Protein AF-A0A9D4YPZ6-F1 (afdb_monomer)

pLDDT: mean 84.78, std 9.07, range [44.06, 93.25]

InterPro domains:
  IPR003121 SWIB/MDM2 domain [PF02201] (1-56)
  IPR003121 SWIB/MDM2 domain [PS51925] (1-58)
  IPR019835 SWIB domain [SM00151] (1-58)
  IPR036885 SWIB/MDM2 domain superfamily [G3DSA:1.10.245.10] (1-60)
  IPR036885 SWIB/MDM2 domain superfamily [SSF47592] (1-58)

Organism: Rhipicephalus sanguineus (NCBI:txid34632)

Sequence (60 aa):
MARSAVVKKMWSIVRERNLFDPSNKQFAICDPQLMKVFGHKRVRMFGMMKYLKNHIKDIK

Secondary structure (DSSP, 8-state):
--HHHHHHHHHHHHHHTT-B-SS-TTEEEPPHHHHHHHSSSEEESTTTHHHHTTT-----

Structure (mmCIF, N/CA/C/O backbone):
data_AF-A0A9D4YPZ6-F1
#
_entry.id   AF-A0A9D4YPZ6-F1
#
loop_
_atom_site.group_PDB
_atom_site.id
_atom_site.type_symbol
_atom_site.label_atom_id
_atom_site.label_alt_id
_atom_site.label_comp_id
_atom_site.label_asym_id
_atom_site.label_entity_id
_atom_site.label_seq_id
_atom_site.pdbx_PDB_ins_code
_atom_site.Cartn_x
_atom_site.Cartn_y
_atom_site.Cartn_z
_atom_site.occupancy
_atom_site.B_iso_or_equiv
_atom_site.auth_seq_id
_atom_site.auth_comp_id
_atom_site.auth_asym_id
_atom_site.auth_atom_id
_atom_site.pdbx_PDB_model_num
ATOM 1 N N . MET A 1 1 ? 4.628 -1.578 -17.159 1.00 65.75 1 MET A N 1
ATOM 2 C CA . MET A 1 1 ? 4.437 -0.435 -16.214 1.00 65.75 1 MET A CA 1
ATOM 3 C C . MET A 1 1 ? 5.607 -0.440 -15.242 1.00 65.75 1 MET A C 1
ATOM 5 O O . MET A 1 1 ? 5.897 -1.494 -14.691 1.00 65.75 1 MET A O 1
ATOM 9 N N . ALA A 1 2 ? 6.302 0.687 -15.049 1.00 82.00 2 ALA A N 1
ATOM 10 C CA . ALA A 1 2 ? 7.484 0.720 -14.184 1.00 82.00 2 ALA A CA 1
ATOM 11 C C . ALA A 1 2 ? 7.143 0.312 -12.740 1.00 82.00 2 ALA A C 1
ATOM 13 O O . ALA A 1 2 ? 6.095 0.691 -12.212 1.00 82.00 2 ALA A O 1
ATOM 14 N N . ARG A 1 3 ? 8.052 -0.416 -12.077 1.00 80.06 3 ARG A N 1
ATOM 15 C CA . ARG A 1 3 ? 7.888 -0.870 -10.680 1.00 80.06 3 ARG A CA 1
ATOM 16 C C . ARG A 1 3 ? 7.514 0.279 -9.733 1.00 80.06 3 ARG A C 1
ATOM 18 O O . ARG A 1 3 ? 6.640 0.124 -8.888 1.00 80.06 3 ARG A O 1
ATOM 25 N N . SER A 1 4 ? 8.116 1.450 -9.926 1.00 83.62 4 SER A N 1
ATOM 26 C CA . SER A 1 4 ? 7.832 2.672 -9.163 1.00 83.62 4 SER A CA 1
ATOM 27 C C . SER A 1 4 ? 6.411 3.212 -9.377 1.00 83.62 4 SER A C 1
ATOM 29 O O . SER A 1 4 ? 5.782 3.680 -8.429 1.00 83.62 4 SER A O 1
ATOM 31 N N . ALA A 1 5 ? 5.876 3.116 -10.597 1.00 87.06 5 ALA A N 1
ATOM 32 C CA . ALA A 1 5 ? 4.512 3.537 -10.910 1.00 87.06 5 ALA A CA 1
ATOM 33 C C . ALA A 1 5 ? 3.472 2.619 -10.249 1.00 87.06 5 ALA A C 1
ATOM 35 O O . ALA A 1 5 ? 2.476 3.109 -9.718 1.00 87.06 5 ALA A O 1
ATOM 36 N N . VAL A 1 6 ? 3.739 1.307 -10.200 1.00 86.31 6 VAL A N 1
ATOM 37 C CA . VAL A 1 6 ? 2.881 0.338 -9.496 1.00 86.31 6 VAL A CA 1
ATOM 38 C C . VAL A 1 6 ? 2.807 0.665 -8.005 1.00 86.31 6 VAL A C 1
ATOM 40 O O . VAL A 1 6 ? 1.711 0.738 -7.456 1.00 86.31 6 VAL A O 1
ATOM 43 N N . VAL A 1 7 ? 3.949 0.944 -7.364 1.00 85.62 7 VAL A N 1
ATOM 44 C CA . VAL A 1 7 ? 3.997 1.352 -5.949 1.00 85.62 7 VAL A CA 1
ATOM 45 C C . VAL A 1 7 ? 3.142 2.592 -5.711 1.00 85.62 7 VAL A C 1
ATOM 47 O O . VAL A 1 7 ? 2.273 2.564 -4.843 1.00 85.62 7 VAL A O 1
ATOM 50 N N . LYS A 1 8 ? 3.341 3.663 -6.494 1.00 88.88 8 LYS A N 1
ATOM 51 C CA . LYS A 1 8 ? 2.560 4.905 -6.353 1.00 88.88 8 LYS A CA 1
ATOM 52 C C . LYS A 1 8 ? 1.059 4.653 -6.489 1.00 88.88 8 LYS A C 1
ATOM 54 O O . LYS A 1 8 ? 0.282 5.147 -5.676 1.00 88.88 8 LYS A O 1
ATOM 59 N N . LYS A 1 9 ? 0.657 3.850 -7.477 1.00 89.44 9 LYS A N 1
ATOM 60 C CA . LYS A 1 9 ? -0.753 3.529 -7.710 1.00 89.44 9 LYS A CA 1
ATOM 61 C C . LYS A 1 9 ? -1.348 2.713 -6.562 1.00 89.44 9 LYS A C 1
ATOM 63 O O . LYS A 1 9 ? -2.452 3.012 -6.125 1.00 89.44 9 LYS A O 1
ATOM 68 N N . MET A 1 10 ? -0.592 1.763 -6.010 1.00 88.44 10 MET A N 1
ATOM 69 C CA . MET A 1 10 ? -1.026 0.982 -4.850 1.00 88.44 10 MET A CA 1
ATOM 70 C C . MET A 1 10 ? -1.208 1.854 -3.607 1.00 88.44 10 MET A C 1
ATOM 72 O O . MET A 1 10 ? -2.201 1.718 -2.902 1.00 88.44 10 MET A O 1
ATOM 76 N N . TRP A 1 11 ? -0.295 2.801 -3.374 1.00 88.62 11 TRP A N 1
ATOM 77 C CA . TRP A 1 11 ? -0.441 3.795 -2.310 1.00 88.62 11 TRP A CA 1
ATOM 78 C C . TRP A 1 11 ? -1.693 4.663 -2.482 1.00 88.62 11 TRP A C 1
ATOM 80 O O . TRP A 1 11 ? -2.365 4.929 -1.488 1.00 88.62 11 TRP A O 1
ATOM 90 N N . SER A 1 12 ? -2.025 5.070 -3.714 1.00 92.19 12 SER A N 1
ATOM 91 C CA . SER A 1 12 ? -3.267 5.808 -3.999 1.00 92.19 12 SER A CA 1
ATOM 92 C C . SER A 1 12 ? -4.492 4.972 -3.649 1.00 92.19 12 SER A C 1
ATOM 94 O O . SER A 1 12 ? -5.316 5.417 -2.864 1.00 92.19 12 SER A O 1
ATOM 96 N N . ILE A 1 13 ? -4.551 3.722 -4.123 1.00 91.06 13 ILE A N 1
ATOM 97 C CA . ILE A 1 13 ? -5.673 2.805 -3.869 1.00 91.06 13 ILE A CA 1
ATOM 98 C C . ILE A 1 13 ? -5.872 2.575 -2.368 1.00 91.06 13 ILE A C 1
ATOM 100 O O . ILE A 1 13 ? -6.989 2.672 -1.869 1.00 91.06 13 ILE A O 1
ATOM 104 N N . VAL A 1 14 ? -4.791 2.286 -1.636 1.00 89.88 14 VAL A N 1
ATOM 105 C CA . VAL A 1 14 ? -4.852 2.043 -0.186 1.00 89.88 14 VAL A CA 1
ATOM 106 C C . VAL A 1 14 ? -5.321 3.294 0.559 1.00 89.88 14 VAL A C 1
ATOM 108 O O . VAL A 1 14 ? -6.084 3.177 1.513 1.00 89.88 14 VAL A O 1
ATOM 111 N N . ARG A 1 15 ? -4.914 4.491 0.118 1.00 89.94 15 ARG A N 1
ATOM 112 C CA . ARG A 1 15 ? -5.345 5.760 0.719 1.00 89.94 15 ARG A CA 1
ATOM 113 C C . ARG A 1 15 ? -6.797 6.099 0.390 1.00 89.94 15 ARG A C 1
ATOM 115 O O . ARG A 1 15 ? -7.553 6.397 1.303 1.00 89.94 15 ARG A O 1
ATOM 122 N N . GLU A 1 16 ? -7.189 6.024 -0.877 1.00 93.25 16 GLU A N 1
ATOM 123 C CA . GLU A 1 16 ? -8.557 6.292 -1.344 1.00 93.25 16 GLU A CA 1
ATOM 124 C C . GLU A 1 16 ? -9.576 5.377 -0.660 1.00 93.25 16 GLU A C 1
ATOM 126 O O . GLU A 1 16 ? -10.675 5.804 -0.323 1.00 93.25 16 GLU A O 1
ATOM 131 N N . ARG A 1 17 ? -9.189 4.124 -0.404 1.00 91.12 17 ARG A N 1
ATOM 132 C CA . ARG A 1 17 ? -10.033 3.125 0.261 1.00 91.12 17 ARG A CA 1
ATOM 133 C C . ARG A 1 17 ? -9.842 3.067 1.782 1.00 91.12 17 ARG A C 1
ATOM 135 O O . ARG A 1 17 ? -10.433 2.203 2.418 1.00 91.12 17 ARG A O 1
ATOM 142 N N . ASN A 1 18 ? -9.016 3.946 2.361 1.00 90.31 18 ASN A N 1
ATOM 143 C CA . ASN A 1 18 ? -8.655 3.965 3.788 1.00 90.31 18 ASN A CA 1
ATOM 144 C C . ASN A 1 18 ? -8.265 2.587 4.353 1.00 90.31 18 ASN A C 1
ATOM 146 O O . ASN A 1 18 ? -8.622 2.216 5.466 1.00 90.31 18 ASN A O 1
ATOM 150 N N . LEU A 1 19 ? -7.485 1.832 3.583 1.00 90.56 19 LEU A N 1
ATOM 151 C CA . LEU A 1 19 ? -7.061 0.473 3.919 1.00 90.56 19 LEU A CA 1
ATOM 152 C C . LEU A 1 19 ? -5.829 0.436 4.829 1.00 90.56 19 LEU A C 1
ATOM 154 O O . LEU A 1 19 ? -5.282 -0.635 5.077 1.00 90.56 19 LEU A O 1
ATOM 158 N N . PHE A 1 20 ? -5.351 1.580 5.320 1.00 90.69 20 PHE A N 1
ATOM 159 C CA . PHE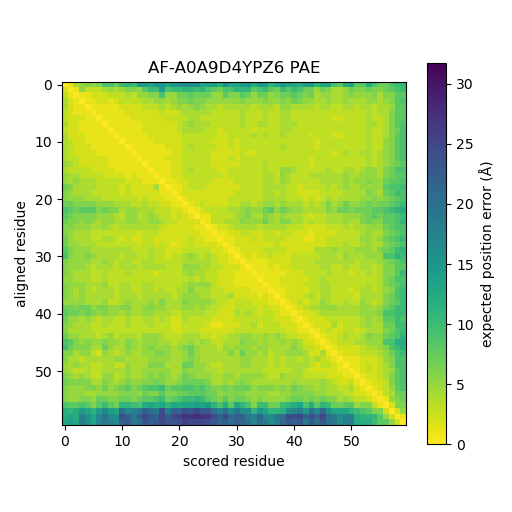 A 1 20 ? -4.286 1.589 6.317 1.00 90.69 20 PHE A CA 1
ATOM 160 C C . PHE A 1 20 ? -4.783 1.004 7.628 1.00 90.69 20 PHE A C 1
ATOM 162 O O . PHE A 1 20 ? -5.876 1.305 8.097 1.00 90.69 20 PHE A O 1
ATOM 169 N N . ASP A 1 21 ? -3.934 0.194 8.238 1.00 89.69 21 ASP A N 1
ATOM 170 C CA . ASP A 1 21 ? -4.178 -0.315 9.572 1.00 89.69 21 ASP A CA 1
ATOM 171 C C . ASP A 1 21 ? -4.149 0.868 10.571 1.00 89.69 21 ASP A C 1
ATOM 173 O O . ASP A 1 21 ? -3.137 1.580 10.654 1.00 89.69 21 ASP A O 1
ATOM 177 N N . PRO A 1 22 ? -5.252 1.116 11.307 1.00 88.50 22 PRO A N 1
ATOM 178 C CA . PRO A 1 22 ? -5.368 2.254 12.217 1.00 88.50 22 PRO A CA 1
ATOM 179 C C . PRO A 1 22 ? -4.421 2.141 13.417 1.00 88.50 22 PRO A C 1
ATOM 181 O O . PRO A 1 22 ? -4.003 3.160 13.963 1.00 88.50 22 PRO A O 1
ATOM 184 N N . SER A 1 23 ? -4.040 0.920 13.800 1.00 90.44 23 SER A N 1
ATOM 185 C CA . SER A 1 23 ? -3.081 0.659 14.873 1.00 90.44 23 SER A CA 1
ATOM 186 C C . SER A 1 23 ? -1.639 0.746 14.376 1.00 90.44 23 SER A C 1
ATOM 188 O O . SER A 1 23 ? -0.742 1.107 15.135 1.00 90.44 23 SER A O 1
ATOM 190 N N . ASN A 1 24 ? -1.387 0.421 13.104 1.00 88.38 24 ASN A N 1
ATOM 191 C CA . ASN A 1 24 ? -0.049 0.491 12.527 1.00 88.38 24 ASN A CA 1
ATOM 192 C C . ASN A 1 24 ? -0.060 0.862 11.039 1.00 88.38 24 ASN A C 1
ATOM 1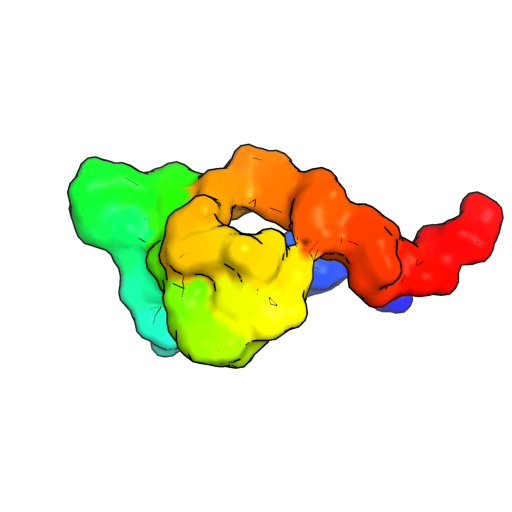94 O O . ASN A 1 24 ? -0.054 -0.006 10.167 1.00 88.38 24 ASN A O 1
ATOM 198 N N . LYS A 1 25 ? 0.084 2.161 10.753 1.00 84.19 25 LYS A N 1
ATOM 199 C CA . LYS A 1 25 ? 0.094 2.746 9.397 1.00 84.19 25 LYS A CA 1
ATOM 200 C C . LYS A 1 25 ? 1.181 2.206 8.450 1.00 84.19 25 LYS A C 1
ATOM 202 O O . LYS A 1 25 ? 1.199 2.565 7.275 1.00 84.19 25 LYS A O 1
ATOM 207 N N . GLN A 1 26 ? 2.098 1.355 8.920 1.00 89.31 26 GLN A N 1
ATOM 208 C CA . GLN A 1 26 ? 3.040 0.633 8.052 1.00 89.31 26 GLN A CA 1
ATOM 209 C C . GLN A 1 26 ? 2.383 -0.530 7.295 1.00 89.31 26 GLN A C 1
ATOM 211 O O . GLN A 1 26 ? 2.933 -1.010 6.295 1.00 89.31 26 GLN A O 1
ATOM 216 N N . PHE A 1 27 ? 1.237 -1.007 7.779 1.00 90.69 27 PHE A N 1
ATOM 217 C CA . PHE A 1 27 ? 0.490 -2.109 7.198 1.00 90.69 27 PHE A CA 1
ATOM 218 C C . PHE A 1 27 ? -0.781 -1.603 6.522 1.00 90.69 27 P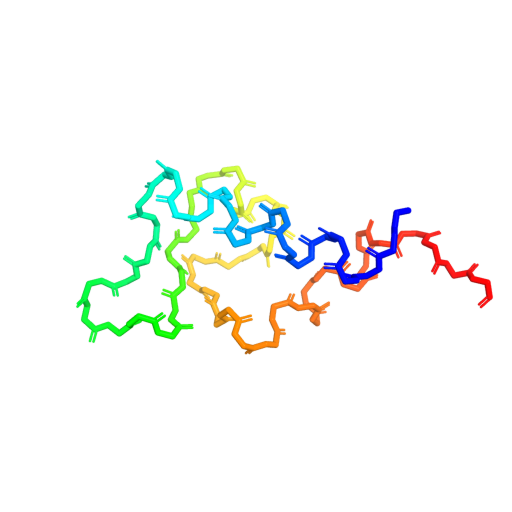HE A C 1
ATOM 220 O O . PHE A 1 27 ? -1.437 -0.676 6.992 1.00 90.69 27 PHE A O 1
ATOM 227 N N . ALA A 1 28 ? -1.121 -2.247 5.413 1.00 91.62 28 ALA A N 1
ATOM 228 C CA . ALA A 1 28 ? -2.413 -2.131 4.769 1.00 91.62 28 ALA A CA 1
ATOM 229 C C . ALA A 1 28 ? -3.209 -3.416 5.012 1.00 91.62 28 ALA A C 1
ATOM 231 O O . ALA A 1 28 ? -2.675 -4.526 4.894 1.00 91.62 28 ALA A O 1
ATOM 232 N N . ILE A 1 29 ? -4.477 -3.253 5.361 1.00 91.62 29 ILE A N 1
ATOM 233 C CA . ILE A 1 29 ? -5.472 -4.313 5.428 1.00 91.62 29 ILE A CA 1
ATOM 234 C C . ILE A 1 29 ? -5.984 -4.519 4.008 1.00 91.62 29 ILE A C 1
ATOM 236 O O . ILE A 1 29 ? -6.522 -3.608 3.384 1.00 91.62 29 ILE A O 1
ATOM 240 N N . CYS A 1 30 ? -5.770 -5.707 3.461 1.00 90.25 30 CYS A N 1
ATOM 241 C CA . CYS A 1 30 ? -6.186 -5.994 2.101 1.00 90.25 30 CYS A CA 1
ATOM 242 C C . CYS A 1 30 ? -7.682 -6.257 2.044 1.00 90.25 30 CYS A C 1
ATOM 244 O O . CYS A 1 30 ? -8.197 -7.150 2.714 1.00 90.25 30 CYS A O 1
ATOM 246 N N . ASP A 1 31 ? -8.354 -5.505 1.180 1.00 89.69 31 ASP A N 1
ATOM 247 C CA . ASP A 1 31 ? -9.715 -5.805 0.766 1.00 89.69 31 ASP A CA 1
ATOM 248 C C . ASP A 1 31 ? -9.754 -7.106 -0.076 1.00 89.69 31 ASP A C 1
ATOM 250 O O . ASP A 1 31 ? -8.706 -7.649 -0.450 1.00 89.69 31 ASP A O 1
ATOM 254 N N . PRO A 1 32 ? -10.942 -7.640 -0.412 1.00 90.06 32 PRO 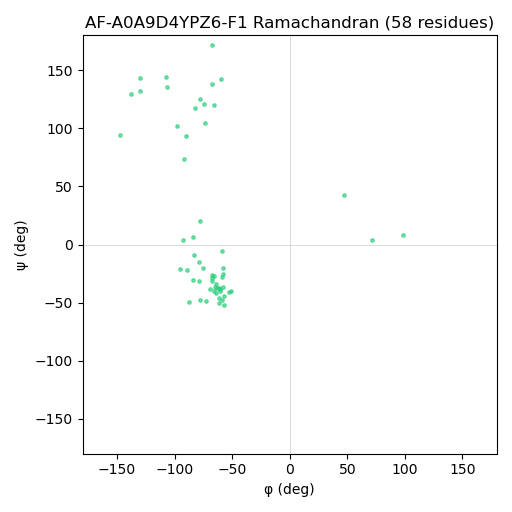A N 1
ATOM 255 C CA . PRO A 1 32 ? -11.053 -8.875 -1.190 1.00 90.06 32 PRO A CA 1
ATOM 256 C C . PRO A 1 32 ? -10.363 -8.816 -2.562 1.00 90.06 32 PRO A C 1
ATOM 258 O O . PRO A 1 32 ? -9.961 -9.849 -3.098 1.00 90.06 32 PRO A O 1
ATOM 261 N N . GLN A 1 33 ? -10.211 -7.622 -3.145 1.00 87.38 33 GLN A N 1
ATOM 262 C CA . GLN A 1 33 ? -9.541 -7.436 -4.432 1.00 87.38 33 GLN A CA 1
ATOM 263 C C . GLN A 1 33 ? -8.020 -7.502 -4.270 1.00 87.38 33 GLN A C 1
ATOM 265 O O . GLN A 1 33 ? -7.348 -8.240 -4.988 1.00 87.38 33 GLN A O 1
ATOM 270 N N . LEU A 1 34 ? -7.475 -6.791 -3.286 1.00 87.25 34 LEU A N 1
ATOM 271 C CA . LEU A 1 34 ? -6.065 -6.798 -2.930 1.00 87.25 34 LEU A CA 1
ATOM 272 C C . LEU A 1 34 ? -5.639 -8.150 -2.362 1.00 87.25 34 LEU A C 1
ATOM 274 O O . LEU A 1 34 ? -4.520 -8.574 -2.620 1.00 87.25 34 LEU A O 1
ATOM 278 N N . MET A 1 35 ? -6.521 -8.874 -1.671 1.00 89.44 35 MET A N 1
ATOM 279 C CA . MET A 1 35 ? -6.267 -10.252 -1.246 1.00 89.44 35 MET A CA 1
ATOM 280 C C . MET A 1 35 ? -6.031 -11.186 -2.434 1.00 89.44 35 MET A C 1
ATOM 282 O O . MET A 1 35 ? -5.159 -12.041 -2.345 1.00 89.44 35 MET A O 1
ATOM 286 N N . LYS A 1 36 ? -6.747 -11.023 -3.556 1.00 88.25 36 LYS A N 1
ATOM 287 C CA . LYS A 1 36 ? -6.495 -11.822 -4.772 1.00 88.25 36 LYS A CA 1
ATOM 288 C C . LYS A 1 36 ? -5.130 -11.529 -5.396 1.00 88.25 36 LYS A C 1
ATOM 290 O O . LYS A 1 36 ? -4.575 -12.388 -6.068 1.00 88.25 36 LYS A O 1
ATOM 295 N N . VAL A 1 37 ? -4.606 -10.322 -5.184 1.00 86.19 37 VAL A N 1
ATOM 296 C CA . VAL A 1 37 ? -3.309 -9.891 -5.719 1.00 86.19 37 VAL A CA 1
ATOM 297 C C . VAL A 1 37 ? -2.167 -10.274 -4.780 1.00 86.19 37 VAL A C 1
ATOM 299 O O . VAL A 1 37 ? -1.168 -10.829 -5.209 1.00 86.19 37 VAL A O 1
ATOM 302 N N . PHE A 1 38 ? -2.288 -9.964 -3.493 1.00 86.75 38 PHE A N 1
ATOM 303 C CA . PHE A 1 38 ? -1.226 -10.177 -2.515 1.00 86.75 38 PHE A CA 1
ATOM 304 C C . PHE A 1 38 ? -1.270 -11.551 -1.849 1.00 86.75 38 PHE A C 1
ATOM 306 O O . PHE A 1 38 ? -0.264 -11.967 -1.287 1.00 86.75 38 PHE A O 1
ATOM 313 N N . GLY A 1 39 ? -2.421 -12.227 -1.838 1.00 86.50 39 GLY A N 1
ATOM 314 C CA . GLY A 1 39 ? -2.622 -13.507 -1.147 1.00 86.50 39 GLY A CA 1
ATOM 315 C C . GLY A 1 39 ? -2.657 -13.408 0.382 1.00 86.50 39 G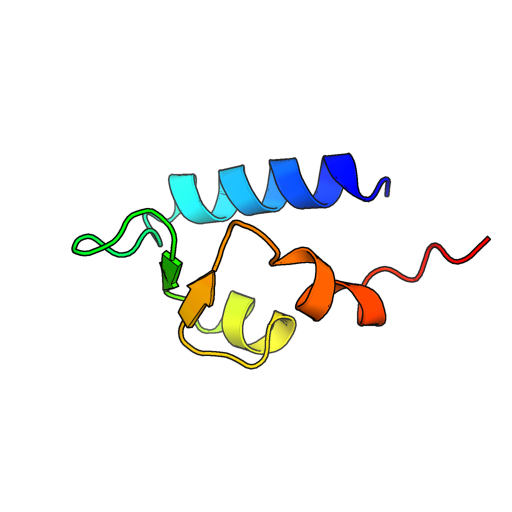LY A C 1
ATOM 316 O O . GLY A 1 39 ? -2.748 -14.425 1.065 1.00 86.50 39 GLY A O 1
ATOM 317 N N . HIS A 1 40 ? -2.594 -12.199 0.945 1.00 86.94 40 HIS A N 1
ATOM 318 C CA . HIS A 1 40 ? -2.497 -11.971 2.384 1.00 86.94 40 HIS A CA 1
ATOM 319 C C . HIS A 1 40 ? -3.537 -10.954 2.854 1.00 86.94 40 HIS A C 1
ATOM 321 O O . HIS A 1 40 ? -3.796 -9.962 2.180 1.00 86.94 40 HIS A O 1
ATOM 327 N N . LYS A 1 41 ? -4.096 -11.177 4.051 1.00 87.62 41 LYS A N 1
ATOM 328 C CA . LYS A 1 41 ? -5.052 -10.254 4.693 1.00 87.62 41 LYS A CA 1
ATOM 329 C C . LYS A 1 41 ? -4.415 -8.928 5.112 1.00 87.62 41 LYS A C 1
ATOM 331 O O . LYS A 1 41 ? -5.091 -7.909 5.181 1.00 87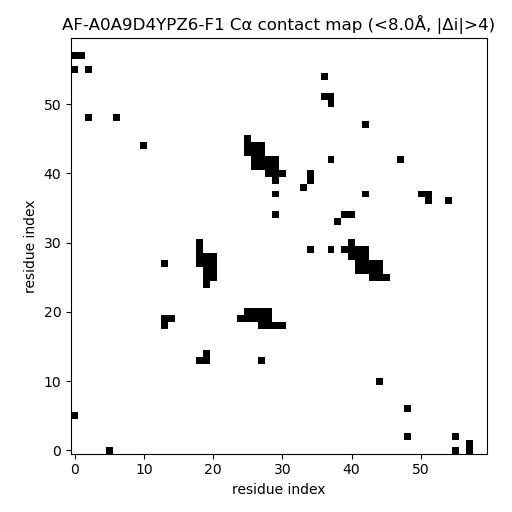.62 41 LYS A O 1
ATOM 336 N N . ARG A 1 42 ? -3.118 -8.944 5.417 1.00 89.44 42 ARG A N 1
ATOM 337 C CA . ARG A 1 42 ? -2.363 -7.783 5.887 1.00 89.44 42 ARG A CA 1
ATOM 338 C C . ARG A 1 42 ? -1.015 -7.759 5.199 1.00 89.44 42 ARG A C 1
ATOM 340 O O . ARG A 1 42 ? -0.294 -8.756 5.208 1.00 89.44 42 ARG A O 1
ATOM 347 N N . VAL A 1 43 ? -0.667 -6.617 4.623 1.00 90.38 43 VAL A N 1
ATOM 348 C CA . VAL A 1 43 ? 0.546 -6.473 3.822 1.00 90.38 43 VAL A CA 1
ATOM 349 C C . VAL A 1 43 ? 1.297 -5.251 4.301 1.00 90.38 43 VAL A C 1
ATOM 351 O O . VAL A 1 43 ? 0.726 -4.181 4.494 1.00 90.38 43 VAL A O 1
ATOM 354 N N . ARG A 1 44 ? 2.601 -5.403 4.519 1.00 90.00 44 ARG A N 1
ATOM 355 C CA . ARG A 1 44 ? 3.452 -4.262 4.839 1.00 90.00 44 ARG A CA 1
ATOM 356 C C . ARG A 1 44 ? 3.669 -3.451 3.566 1.00 90.00 44 ARG A C 1
ATOM 358 O O . ARG A 1 44 ? 4.203 -3.979 2.590 1.00 90.00 44 ARG A O 1
ATOM 365 N N . MET A 1 45 ? 3.281 -2.178 3.587 1.00 85.94 45 MET A N 1
ATOM 366 C CA . MET A 1 45 ? 3.435 -1.284 2.434 1.00 85.94 45 MET A CA 1
ATOM 367 C C . MET A 1 45 ? 4.910 -1.123 2.056 1.00 85.94 45 MET A C 1
ATOM 369 O O . MET A 1 45 ? 5.274 -1.135 0.878 1.00 85.94 45 MET A O 1
ATOM 373 N N . PHE A 1 46 ? 5.777 -1.066 3.070 1.00 82.38 46 PHE A N 1
ATOM 374 C CA . PHE A 1 46 ? 7.220 -1.136 2.892 1.00 82.38 46 PHE A CA 1
ATOM 375 C C . PHE A 1 46 ? 7.630 -2.577 2.555 1.00 82.38 46 PHE A C 1
ATOM 377 O O . PHE A 1 46 ? 7.620 -3.462 3.412 1.00 82.38 46 PHE A O 1
ATOM 384 N N . GLY A 1 47 ? 7.943 -2.817 1.281 1.00 82.75 47 GLY A N 1
ATOM 385 C CA . GLY A 1 47 ? 8.298 -4.141 0.765 1.00 82.75 47 GLY A CA 1
ATOM 386 C C . GLY A 1 47 ? 7.161 -4.901 0.074 1.00 82.75 47 GLY A C 1
ATOM 387 O O . GLY A 1 47 ? 7.372 -6.052 -0.300 1.00 82.75 47 GLY A O 1
ATOM 388 N N . MET A 1 48 ? 5.994 -4.285 -0.173 1.00 85.81 48 MET A N 1
ATOM 389 C CA . MET A 1 48 ? 4.874 -4.948 -0.871 1.00 85.81 48 MET A CA 1
ATOM 390 C C . MET A 1 48 ? 5.229 -5.463 -2.280 1.00 85.81 48 MET A C 1
ATOM 392 O O . MET A 1 48 ? 4.592 -6.376 -2.800 1.00 85.81 48 MET A O 1
ATOM 396 N N . MET A 1 49 ? 6.294 -4.921 -2.880 1.00 84.00 49 MET A N 1
ATOM 397 C CA . MET A 1 49 ? 6.816 -5.339 -4.183 1.00 84.00 49 MET A CA 1
ATOM 398 C C . MET A 1 49 ? 7.220 -6.811 -4.240 1.00 84.00 49 MET A C 1
ATOM 400 O O . MET A 1 49 ? 7.144 -7.405 -5.311 1.00 84.00 49 MET A O 1
ATOM 404 N N . LYS A 1 50 ? 7.609 -7.422 -3.112 1.00 83.62 50 LYS A N 1
ATOM 405 C CA . LYS A 1 50 ? 7.970 -8.847 -3.082 1.00 83.62 50 LYS A CA 1
ATOM 406 C C . LYS A 1 50 ? 6.786 -9.752 -3.433 1.00 83.62 50 LYS A C 1
ATOM 408 O O . LYS A 1 50 ? 6.974 -10.760 -4.098 1.00 83.62 50 LYS A O 1
ATOM 413 N N . TYR A 1 51 ? 5.578 -9.344 -3.047 1.00 83.69 51 TYR A N 1
ATOM 414 C CA . TYR A 1 51 ? 4.340 -10.056 -3.359 1.00 83.69 51 TYR A CA 1
ATOM 415 C C . TYR A 1 51 ? 3.889 -9.783 -4.801 1.00 83.69 51 TYR A C 1
ATOM 417 O O . TYR A 1 51 ? 3.350 -10.656 -5.464 1.00 83.69 51 TYR A O 1
ATOM 425 N N . LEU A 1 52 ? 4.177 -8.586 -5.324 1.00 81.88 52 LEU A N 1
ATOM 426 C CA . LEU A 1 52 ? 3.834 -8.190 -6.695 1.00 81.88 52 LEU A CA 1
ATOM 427 C C . LEU A 1 52 ? 4.847 -8.659 -7.745 1.00 81.88 52 LEU A C 1
ATOM 429 O O . LEU A 1 52 ? 4.571 -8.540 -8.937 1.00 81.88 52 LEU A O 1
ATOM 433 N N . LYS A 1 53 ? 6.006 -9.196 -7.339 1.00 79.44 53 LYS A N 1
ATOM 434 C CA . LYS A 1 53 ? 7.074 -9.638 -8.251 1.00 79.44 53 LYS A CA 1
ATOM 435 C C . LYS A 1 53 ? 6.553 -10.607 -9.316 1.00 79.44 53 LYS A C 1
ATOM 437 O O . LYS A 1 53 ? 6.904 -10.454 -10.478 1.00 79.44 53 LYS A O 1
ATOM 442 N N . ASN A 1 54 ? 5.670 -11.530 -8.935 1.00 76.69 54 ASN A N 1
ATOM 443 C CA . ASN A 1 54 ? 5.095 -12.525 -9.847 1.00 76.69 54 ASN A CA 1
ATOM 444 C C . ASN A 1 54 ? 3.967 -11.961 -10.733 1.00 76.69 54 ASN A C 1
ATOM 446 O O . ASN A 1 54 ? 3.605 -12.571 -11.735 1.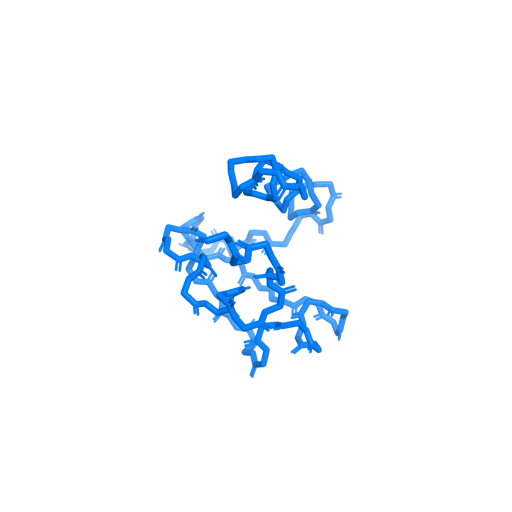00 76.69 54 ASN A O 1
ATOM 450 N N . HIS A 1 55 ? 3.423 -10.791 -10.388 1.00 80.50 55 HIS A N 1
ATOM 451 C CA . HIS A 1 55 ? 2.361 -10.117 -11.142 1.00 80.50 55 HIS A CA 1
ATOM 452 C C . HIS A 1 55 ? 2.901 -9.068 -12.124 1.00 80.50 55 HIS A C 1
ATOM 454 O O . HIS A 1 55 ? 2.226 -8.717 -13.091 1.00 80.50 55 HIS A O 1
ATOM 460 N N . ILE A 1 56 ? 4.121 -8.566 -11.905 1.00 77.94 56 ILE A N 1
ATOM 461 C CA . ILE A 1 56 ? 4.782 -7.608 -12.794 1.00 77.94 56 ILE A CA 1
ATOM 462 C C . ILE A 1 56 ? 5.586 -8.390 -13.840 1.00 77.94 56 ILE A C 1
ATOM 464 O O . ILE A 1 56 ? 6.745 -8.726 -13.621 1.00 77.94 56 ILE A O 1
ATOM 468 N N . LYS A 1 57 ? 4.965 -8.652 -14.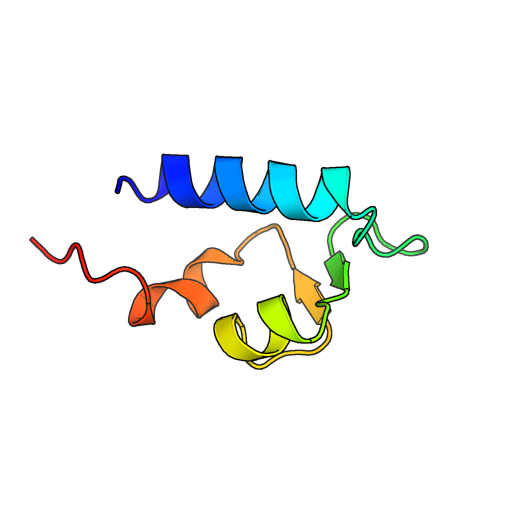996 1.00 68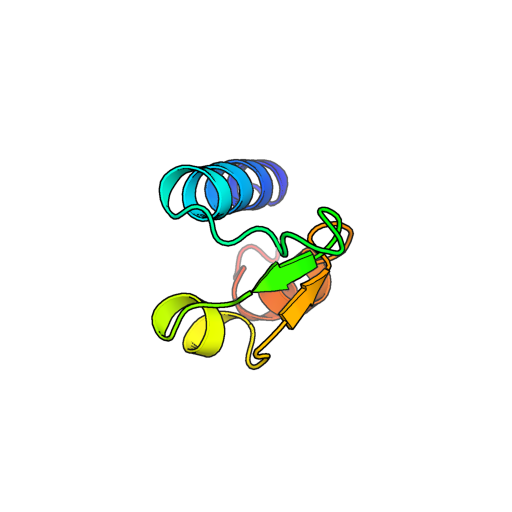.62 57 LYS A N 1
ATOM 469 C CA . LYS A 1 57 ? 5.562 -9.374 -16.140 1.00 68.62 57 LYS A CA 1
ATOM 470 C C . LYS A 1 57 ? 6.525 -8.538 -17.004 1.00 68.62 57 LYS A C 1
ATOM 472 O O . LYS A 1 57 ? 6.788 -8.890 -18.144 1.00 68.62 57 LYS A O 1
ATOM 477 N N . ASP A 1 58 ? 7.062 -7.444 -16.475 1.00 60.12 58 ASP A N 1
ATOM 478 C CA . ASP A 1 58 ? 8.125 -6.674 -17.135 1.00 60.12 58 ASP A CA 1
ATOM 479 C C . ASP A 1 58 ? 9.474 -7.227 -16.641 1.00 60.12 58 ASP A C 1
ATOM 481 O O . ASP A 1 58 ? 10.125 -6.684 -15.743 1.00 60.12 58 ASP A O 1
ATOM 485 N N . ILE A 1 59 ? 9.807 -8.417 -17.143 1.00 54.09 59 ILE A N 1
ATOM 486 C CA . ILE A 1 59 ? 11.156 -8.979 -17.110 1.00 54.09 59 ILE A CA 1
ATOM 487 C C . ILE A 1 59 ? 11.730 -8.653 -18.488 1.00 54.09 59 ILE A C 1
ATOM 489 O O . ILE A 1 59 ? 11.346 -9.274 -19.475 1.00 54.09 59 ILE A O 1
ATOM 493 N N . LYS A 1 60 ? 12.572 -7.624 -18.549 1.00 44.06 60 LYS A N 1
ATOM 494 C CA . LYS A 1 60 ? 13.622 -7.556 -19.562 1.00 44.06 60 LYS A CA 1
ATOM 495 C C . LYS A 1 60 ? 14.856 -8.211 -18.967 1.00 44.06 60 LYS A C 1
ATOM 497 O O . LYS A 1 60 ? 15.105 -7.943 -17.767 1.00 44.06 60 LYS A O 1
#

Nearest PDB structures (foldseek):
  1v32-assembly1_A  TM=8.786E-01  e=2.262E-04  Arabidopsis thaliana
  1v31-assembly1_A  TM=9.249E-01  e=3.213E-04  Arabidopsis thaliana
  1uhr-assembly1_A  TM=8.911E-01  e=5.634E-04  Mus musculus
  6ltj-assembly1_P  TM=9.354E-01  e=2.640E-03  Homo sapiens
  7y8r-assembly1_P  TM=9.029E-01  e=4.630E-03  Homo sapiens

Foldseek 3Di:
DDPVVVLVVVVVVQVVVVQADPVHNQKGQDDPVVCVQQVDRIDGSVPSVVSCVVVPPPDD

Radius of gyration: 11.31 Å; Cα contacts (8 Å, |Δi|>4): 55; chains: 1; bounding box: 25×20×34 Å

Solvent-accessible surface area (backbone atoms only — not comparable to full-atom values): 3621 Å² total; per-residue (Å²): 129,58,73,68,57,52,52,54,50,51,53,48,53,37,56,79,66,62,24,50,32,90,92,44,76,60,28,30,46,41,51,80,69,48,24,74,64,55,74,37,64,64,42,45,63,81,67,45,59,74,54,41,54,86,73,54,84,80,77,128

Mean predicted aligned error: 4.7 Å